Protein AF-A0A919X3K9-F1 (afdb_monomer_lite)

Secondary structure (DSSP, 8-state):
--GGGGS---EEEEETTEEEEEEEE---GGGHHHHHHHHHHHB-STT--EEEEEETTTTEEEEEEEGGGBTT--TT--HHHHHHHHHHHHHHHHHHHHTT-

pLDDT: mean 80.55, std 16.64, range [37.44, 94.5]

Foldseek 3Di:
DDPVVVQWPWDFDDDPNWTKTKGKAPDAPVCQVVLVVLQPVFQDDPPWDKDWDQDPVVRIIIIMTTCVRGPPDDSPDDPVVSVVSVVVSVCVSVVVSVVVD

Structure (mmCIF, N/CA/C/O backbone):
data_AF-A0A919X3K9-F1
#
_entry.id   AF-A0A919X3K9-F1
#
loop_
_atom_site.group_PDB
_atom_site.id
_atom_site.type_symbol
_atom_site.label_atom_id
_atom_site.label_alt_id
_atom_site.label_comp_id
_atom_site.label_asym_id
_atom_site.label_entity_id
_atom_site.label_seq_id
_atom_site.pdbx_PDB_ins_code
_atom_site.Cartn_x
_atom_site.Cartn_y
_atom_site.Cartn_z
_atom_site.occupancy
_atom_site.B_iso_or_equiv
_atom_site.auth_seq_id
_atom_site.auth_comp_id
_atom_site.auth_asym_id
_atom_site.auth_atom_id
_atom_site.pdbx_PDB_model_num
ATOM 1 N N . MET A 1 1 ? -11.789 20.076 -9.373 1.00 44.50 1 MET A N 1
ATOM 2 C CA . MET A 1 1 ? -10.809 19.304 -8.579 1.00 44.50 1 MET A CA 1
ATOM 3 C C . MET A 1 1 ? -11.420 19.061 -7.212 1.00 44.50 1 MET A C 1
ATOM 5 O O . MET A 1 1 ? -11.585 19.999 -6.446 1.00 44.50 1 MET A O 1
ATOM 9 N N . THR A 1 2 ? -11.931 17.854 -6.997 1.00 38.00 2 THR A N 1
ATOM 10 C CA . THR A 1 2 ? -12.770 17.459 -5.857 1.00 38.00 2 THR A CA 1
ATOM 11 C C . THR A 1 2 ? -11.938 17.172 -4.604 1.00 38.00 2 THR A C 1
ATOM 13 O O . THR A 1 2 ? -10.769 16.805 -4.693 1.00 38.00 2 THR A O 1
ATOM 16 N N . LYS A 1 3 ? -12.568 17.329 -3.431 1.00 37.44 3 LYS A N 1
ATOM 17 C CA . LYS A 1 3 ? -11.997 17.208 -2.072 1.00 37.44 3 LYS A CA 1
ATOM 18 C C . LYS A 1 3 ? -11.259 15.886 -1.760 1.00 37.44 3 LYS A C 1
ATOM 20 O O . LYS A 1 3 ? -10.578 15.814 -0.748 1.00 37.44 3 LYS A O 1
ATOM 25 N N . GLU A 1 4 ? -11.335 14.888 -2.636 1.00 44.47 4 GLU A N 1
ATOM 26 C CA . GLU A 1 4 ? -10.561 13.635 -2.597 1.00 44.47 4 GLU A CA 1
ATOM 27 C C . GLU A 1 4 ? -9.038 13.852 -2.715 1.00 44.47 4 GLU A C 1
ATOM 29 O O . GLU A 1 4 ? -8.252 13.080 -2.171 1.00 44.47 4 GLU A O 1
ATOM 34 N N . PHE A 1 5 ? -8.599 14.924 -3.388 1.00 43.75 5 PHE A N 1
ATOM 35 C CA . PHE A 1 5 ? -7.182 15.132 -3.725 1.00 43.75 5 PHE A CA 1
ATOM 36 C C . PHE A 1 5 ? -6.258 15.402 -2.524 1.00 43.75 5 PHE A C 1
ATOM 38 O O . PHE A 1 5 ? -5.048 15.244 -2.657 1.00 43.75 5 PHE A O 1
ATOM 45 N N . GLN A 1 6 ? -6.791 15.778 -1.355 1.00 39.03 6 GLN A N 1
ATOM 46 C CA . GLN A 1 6 ? -5.986 15.996 -0.141 1.00 39.03 6 GLN A CA 1
ATOM 47 C C . GLN A 1 6 ? -5.841 14.749 0.748 1.00 39.03 6 GLN A C 1
ATOM 49 O O . GLN A 1 6 ? -5.183 14.814 1.782 1.00 39.03 6 GLN A O 1
ATOM 54 N N . LYS A 1 7 ? -6.412 13.602 0.357 1.00 47.81 7 LYS A N 1
ATOM 55 C CA . LYS A 1 7 ? -6.408 12.377 1.175 1.00 47.81 7 LYS A CA 1
ATOM 56 C C . LYS A 1 7 ? -5.087 11.591 1.128 1.00 47.81 7 LYS A C 1
ATOM 58 O O . LYS A 1 7 ? -4.906 10.668 1.910 1.00 47.81 7 LYS A O 1
ATOM 63 N N . TYR A 1 8 ? -4.147 11.952 0.252 1.00 46.00 8 TYR A N 1
ATOM 64 C CA . TYR A 1 8 ? -2.905 11.199 0.052 1.00 46.00 8 TYR A CA 1
ATOM 65 C C . TYR A 1 8 ? -1.695 12.132 -0.057 1.00 46.00 8 TYR A C 1
ATOM 67 O O . TYR A 1 8 ? -1.209 12.414 -1.152 1.00 46.00 8 TYR A O 1
ATOM 75 N N . ASN A 1 9 ? -1.180 12.603 1.079 1.00 43.31 9 ASN A N 1
ATOM 76 C CA . ASN A 1 9 ? 0.165 13.176 1.123 1.00 43.31 9 ASN A CA 1
ATOM 77 C C . ASN A 1 9 ? 1.168 12.044 0.832 1.00 43.31 9 ASN A C 1
ATOM 79 O O . ASN A 1 9 ? 1.402 11.200 1.689 1.00 43.31 9 ASN A O 1
ATOM 83 N N . LYS A 1 10 ? 1.695 11.977 -0.398 1.00 53.75 10 LYS A N 1
ATOM 84 C CA . LYS A 1 10 ? 2.621 10.928 -0.859 1.00 53.75 10 LYS A CA 1
ATOM 85 C C . LYS A 1 10 ? 4.014 11.501 -1.070 1.00 53.75 10 LYS A C 1
ATOM 87 O O . LYS A 1 10 ? 4.245 12.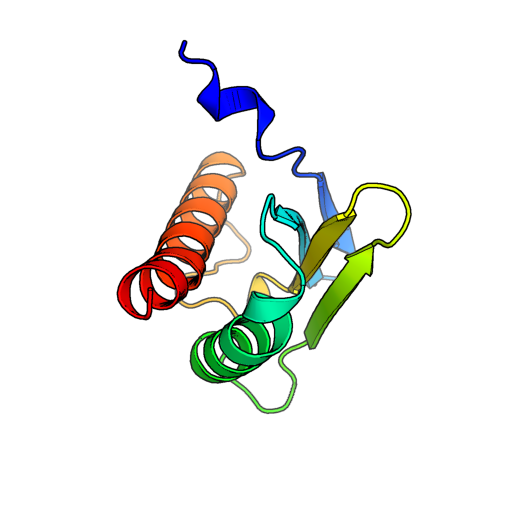207 -2.053 1.00 53.75 10 LYS A O 1
ATOM 92 N N . ILE A 1 11 ? 4.940 11.132 -0.193 1.00 53.31 11 ILE A N 1
ATOM 93 C CA . ILE A 1 11 ? 6.376 11.230 -0.456 1.00 53.31 11 ILE A CA 1
ATOM 94 C C . ILE A 1 11 ? 6.805 9.859 -0.985 1.00 53.31 11 ILE A C 1
ATOM 96 O O . ILE A 1 11 ? 6.632 8.855 -0.298 1.00 53.31 11 ILE A O 1
ATOM 100 N N . VAL A 1 12 ? 7.328 9.818 -2.211 1.00 55.41 12 VAL A N 1
ATOM 101 C CA . VAL A 1 12 ? 8.090 8.665 -2.708 1.00 55.41 12 VAL A CA 1
ATOM 102 C C . VAL A 1 12 ? 9.547 8.935 -2.356 1.00 55.41 12 VAL A C 1
ATOM 104 O O . VAL A 1 12 ? 10.106 9.929 -2.820 1.00 55.41 12 VAL A O 1
ATOM 107 N N . GLN A 1 13 ? 10.151 8.104 -1.508 1.00 58.28 13 GLN A N 1
ATOM 108 C CA . GLN A 1 13 ? 11.583 8.193 -1.213 1.00 58.28 13 GLN A CA 1
ATOM 109 C C . GLN A 1 13 ? 12.312 7.060 -1.928 1.00 58.28 13 GLN A C 1
ATOM 111 O O . GLN A 1 13 ? 11.969 5.894 -1.756 1.00 58.28 13 GLN A O 1
ATOM 116 N N . ALA A 1 14 ? 13.321 7.414 -2.722 1.00 58.47 14 ALA A N 1
ATOM 117 C CA . ALA A 1 14 ? 14.232 6.453 -3.323 1.00 58.47 14 ALA A CA 1
ATOM 118 C C . ALA A 1 14 ? 15.497 6.365 -2.459 1.00 58.47 14 ALA A C 1
ATOM 120 O O . ALA A 1 14 ? 16.201 7.361 -2.278 1.00 58.47 14 ALA A O 1
ATOM 121 N N . ARG A 1 15 ? 15.803 5.185 -1.920 1.00 58.31 15 ARG A N 1
ATOM 122 C CA . ARG A 1 15 ? 17.052 4.915 -1.198 1.00 58.31 15 ARG A CA 1
ATOM 123 C C . ARG A 1 15 ? 17.686 3.657 -1.779 1.00 58.31 15 ARG A C 1
ATOM 125 O O . ARG A 1 15 ? 17.094 2.591 -1.699 1.00 58.31 15 ARG A O 1
ATOM 132 N N . PHE A 1 16 ? 18.885 3.783 -2.353 1.00 62.69 16 PHE A N 1
ATOM 133 C CA . PHE A 1 16 ? 19.683 2.660 -2.877 1.00 62.69 16 PHE A CA 1
ATOM 134 C C . PHE A 1 16 ? 18.865 1.628 -3.691 1.00 62.69 16 PHE A C 1
ATOM 136 O O . PHE A 1 16 ? 18.879 0.442 -3.379 1.00 62.69 16 PHE A O 1
ATOM 143 N N . GLY A 1 17 ? 18.105 2.078 -4.698 1.00 68.94 17 GLY A N 1
ATOM 144 C CA . GLY A 1 17 ? 17.294 1.198 -5.562 1.00 68.94 17 GLY A CA 1
ATOM 145 C C . GLY A 1 17 ? 15.975 0.699 -4.951 1.00 68.94 17 GLY A C 1
ATOM 146 O O . GLY A 1 17 ? 15.231 -0.030 -5.603 1.00 68.94 17 GLY A O 1
ATOM 147 N N . THR A 1 18 ? 15.649 1.100 -3.719 1.00 75.75 18 THR A N 1
ATOM 148 C CA . THR A 1 18 ? 14.344 0.845 -3.090 1.00 75.75 18 THR A CA 1
ATOM 149 C C . THR A 1 18 ? 13.482 2.097 -3.168 1.00 75.75 18 THR A C 1
ATOM 151 O O . THR A 1 18 ? 13.944 3.186 -2.819 1.00 75.75 18 THR A O 1
ATOM 154 N N . TYR A 1 19 ? 12.244 1.941 -3.629 1.00 86.56 19 TYR A N 1
ATOM 155 C CA . TYR A 1 19 ? 11.284 3.024 -3.815 1.00 86.56 19 TYR A CA 1
ATOM 156 C C . TYR A 1 19 ? 10.117 2.825 -2.859 1.00 86.56 19 TYR A C 1
ATOM 158 O O . TYR A 1 19 ? 9.250 1.994 -3.111 1.00 86.56 19 TYR A O 1
ATOM 166 N N . ASP A 1 20 ? 10.074 3.595 -1.777 1.00 86.88 20 ASP A N 1
ATOM 167 C CA . ASP A 1 20 ? 9.017 3.463 -0.778 1.00 86.88 20 ASP A CA 1
ATOM 168 C C . ASP A 1 20 ? 7.868 4.429 -1.059 1.00 86.88 20 ASP A C 1
ATOM 170 O O . ASP A 1 20 ? 8.076 5.623 -1.295 1.00 86.88 20 ASP A O 1
ATOM 174 N N . ALA A 1 21 ? 6.642 3.915 -0.993 1.00 89.88 21 ALA A N 1
ATOM 175 C CA . ALA A 1 21 ? 5.435 4.718 -0.917 1.00 89.88 21 ALA A CA 1
ATOM 176 C C . ALA A 1 21 ? 5.016 4.859 0.549 1.00 89.88 21 ALA A C 1
ATOM 178 O O . ALA A 1 21 ? 4.734 3.865 1.216 1.00 89.88 21 ALA A O 1
ATOM 179 N N . MET A 1 22 ? 4.951 6.103 1.022 1.00 91.31 22 MET A N 1
ATOM 180 C CA . MET A 1 22 ? 4.483 6.455 2.363 1.00 91.31 22 MET A CA 1
ATOM 181 C C . MET A 1 22 ? 3.110 7.111 2.247 1.00 91.31 22 MET A C 1
ATOM 183 O O . MET A 1 22 ? 2.962 8.120 1.547 1.00 91.31 22 MET A O 1
ATOM 187 N N . VAL A 1 23 ? 2.094 6.522 2.878 1.00 91.00 23 VAL A N 1
ATOM 188 C CA . VAL A 1 23 ? 0.710 7.007 2.823 1.00 91.00 23 VAL A CA 1
ATOM 189 C C . VAL A 1 23 ? 0.023 6.917 4.174 1.00 91.00 23 VAL A C 1
ATOM 191 O O . VAL A 1 23 ? 0.210 5.964 4.919 1.00 91.00 23 VAL A O 1
ATOM 194 N N . VAL A 1 24 ? -0.852 7.882 4.439 1.00 90.94 24 VAL A N 1
ATOM 195 C CA . VAL A 1 24 ? -1.772 7.842 5.577 1.00 90.94 24 VAL A CA 1
ATOM 196 C C . VAL A 1 24 ? -3.142 7.404 5.071 1.00 90.94 24 VAL A C 1
ATOM 198 O O . VAL A 1 24 ? -3.713 8.017 4.167 1.00 90.94 24 VAL A O 1
ATOM 201 N N . LEU A 1 25 ? -3.669 6.321 5.628 1.00 90.88 25 LEU A N 1
ATOM 202 C CA . LEU A 1 25 ? -4.988 5.788 5.326 1.00 90.88 25 LEU A CA 1
ATOM 203 C C . LEU A 1 25 ? -5.991 6.305 6.349 1.00 90.88 25 LEU A C 1
ATOM 205 O O . LEU A 1 25 ? -5.861 6.084 7.553 1.00 90.88 25 LEU A O 1
ATOM 209 N N . GLN A 1 26 ? -7.053 6.933 5.852 1.00 90.19 26 GLN A N 1
ATOM 210 C CA . GLN A 1 26 ? -8.149 7.421 6.683 1.00 90.19 26 GLN A CA 1
ATOM 211 C C . GLN A 1 26 ? -9.104 6.281 7.091 1.00 90.19 26 GLN A C 1
ATOM 213 O O . GLN A 1 26 ? -10.281 6.283 6.734 1.00 90.19 26 GLN A O 1
ATOM 218 N N . LEU A 1 27 ? -8.572 5.274 7.786 1.00 88.75 27 LEU A N 1
ATOM 219 C CA . LEU A 1 27 ? -9.261 4.054 8.207 1.00 88.75 27 LEU A CA 1
ATOM 220 C C . LEU A 1 27 ? -9.087 3.832 9.714 1.00 88.75 27 LEU A C 1
ATOM 222 O O . LEU A 1 27 ? -8.038 4.112 10.283 1.00 88.75 27 LEU A O 1
ATOM 226 N N . GLN A 1 28 ? -10.126 3.296 10.358 1.00 88.81 28 GLN A N 1
ATOM 227 C CA . GLN A 1 28 ? -10.107 2.989 11.791 1.00 88.81 28 GLN A CA 1
ATOM 228 C C . GLN A 1 28 ? -9.239 1.760 12.098 1.00 88.81 28 GLN A C 1
ATOM 230 O O . GLN A 1 28 ? -9.188 0.815 11.309 1.00 88.81 28 GLN A O 1
ATOM 235 N N . LYS A 1 29 ? -8.680 1.705 13.315 1.00 92.12 29 LYS A N 1
ATOM 236 C CA . LYS A 1 29 ? -7.838 0.600 13.815 1.00 92.12 29 LYS A CA 1
ATOM 237 C C . LYS A 1 29 ? -8.407 -0.804 13.581 1.00 92.12 29 LYS A C 1
ATOM 239 O O . LYS A 1 29 ? -7.652 -1.738 13.341 1.00 92.12 29 LYS A O 1
ATOM 244 N N . LYS A 1 30 ? -9.734 -0.974 13.625 1.00 91.81 30 LYS A N 1
ATOM 245 C CA . LYS A 1 30 ? -10.390 -2.281 13.423 1.00 91.81 30 LYS A CA 1
ATOM 246 C C . LYS A 1 30 ? -10.037 -2.950 12.086 1.00 91.81 30 LYS A C 1
ATOM 248 O O . LYS A 1 30 ? -10.133 -4.166 11.979 1.00 91.81 30 LYS A O 1
ATOM 253 N N . PHE A 1 31 ? -9.608 -2.174 11.091 1.00 91.00 31 PHE A N 1
ATOM 254 C CA . PHE A 1 31 ? -9.233 -2.670 9.769 1.00 91.00 31 PHE A CA 1
ATOM 255 C C . PHE A 1 31 ? -7.753 -3.055 9.640 1.00 91.00 31 PHE A C 1
ATOM 257 O O . PHE A 1 31 ? -7.365 -3.620 8.621 1.00 91.00 31 PHE A O 1
ATOM 264 N N . GLU A 1 32 ? -6.928 -2.792 10.657 1.00 91.25 32 GLU A N 1
ATOM 265 C CA . GLU A 1 32 ? -5.480 -3.036 10.626 1.00 91.25 32 GLU A CA 1
ATOM 266 C C . GLU A 1 32 ? -5.142 -4.497 10.290 1.00 91.25 32 GLU A C 1
ATOM 268 O O . GLU A 1 32 ? -4.264 -4.760 9.471 1.00 91.25 32 GLU A O 1
ATOM 273 N N . MET A 1 33 ? -5.865 -5.453 10.881 1.00 90.81 33 MET A N 1
ATOM 274 C CA . MET A 1 33 ? -5.628 -6.884 10.659 1.00 90.81 33 MET A CA 1
ATOM 275 C C . MET A 1 33 ? -5.952 -7.304 9.218 1.00 90.81 33 MET A C 1
ATOM 277 O O . MET A 1 33 ? -5.109 -7.905 8.557 1.00 90.81 33 MET A O 1
ATOM 281 N N . SER A 1 34 ? -7.120 -6.912 8.701 1.00 90.75 34 SER A N 1
ATOM 282 C CA . SER A 1 34 ? -7.526 -7.194 7.314 1.00 90.75 34 SER A CA 1
ATOM 283 C C . SER A 1 34 ? -6.568 -6.557 6.298 1.00 90.75 34 SER A C 1
ATOM 285 O O . SER A 1 34 ? -6.170 -7.186 5.317 1.00 90.75 34 SER A O 1
ATOM 287 N N . LEU A 1 35 ? -6.101 -5.332 6.566 1.00 92.00 35 LEU A N 1
ATOM 288 C CA . LEU A 1 35 ? -5.091 -4.671 5.737 1.00 92.00 35 LEU A CA 1
ATOM 289 C C . LEU A 1 35 ? -3.759 -5.422 5.738 1.00 92.00 35 LEU A C 1
ATOM 291 O O . LEU A 1 35 ? -3.188 -5.603 4.667 1.00 92.00 35 LEU A O 1
ATOM 295 N N . LYS A 1 36 ? -3.278 -5.896 6.896 1.00 91.25 36 LYS A N 1
ATOM 296 C CA . LYS A 1 36 ? -2.056 -6.717 6.983 1.00 91.25 36 LYS A CA 1
ATOM 297 C C . LYS A 1 36 ? -2.185 -8.001 6.170 1.00 91.25 36 LYS A C 1
ATOM 299 O O . LYS A 1 36 ? -1.270 -8.351 5.430 1.00 91.25 36 LYS A O 1
ATOM 304 N N . GLU A 1 37 ? -3.317 -8.690 6.268 1.00 89.31 37 GLU A N 1
ATOM 305 C CA . GLU A 1 37 ? -3.573 -9.898 5.479 1.00 89.31 37 GLU A CA 1
ATOM 306 C C . GLU A 1 37 ? -3.598 -9.611 3.977 1.00 89.31 37 GLU A C 1
ATOM 308 O O . GLU A 1 37 ? -3.017 -10.363 3.196 1.00 89.31 37 GLU A O 1
ATOM 313 N N . ASN A 1 38 ? -4.239 -8.519 3.561 1.00 89.44 38 ASN A N 1
ATOM 314 C CA . ASN A 1 38 ? -4.278 -8.128 2.157 1.00 89.44 38 ASN A CA 1
ATOM 315 C C . ASN A 1 38 ? -2.897 -7.692 1.646 1.00 89.44 38 ASN A C 1
ATOM 317 O O . ASN A 1 38 ? -2.516 -8.103 0.556 1.00 89.44 38 ASN A O 1
ATOM 321 N N . LEU A 1 39 ? -2.120 -6.940 2.430 1.00 91.75 39 LEU A N 1
ATOM 322 C CA . L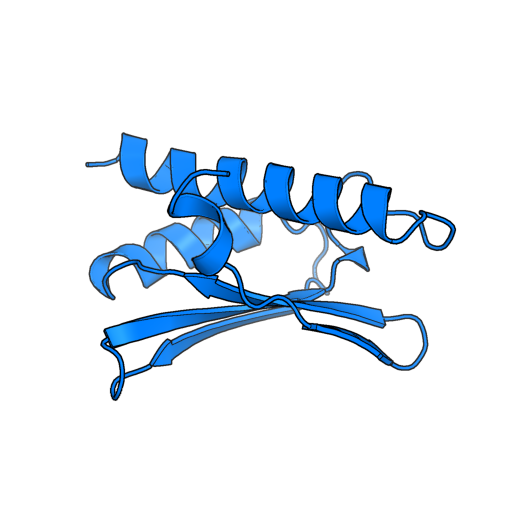EU A 1 39 ? -0.748 -6.546 2.086 1.00 91.75 39 LEU A CA 1
ATOM 323 C C . LEU A 1 39 ? 0.153 -7.766 1.874 1.00 91.75 39 LEU A C 1
ATOM 325 O O . LEU A 1 39 ? 0.840 -7.829 0.862 1.00 91.75 39 LEU A O 1
ATOM 329 N N . ASN A 1 40 ? 0.081 -8.767 2.755 1.00 88.81 40 ASN A N 1
ATOM 330 C CA . ASN A 1 40 ? 0.830 -10.021 2.602 1.00 88.81 40 ASN A CA 1
ATOM 331 C C . ASN A 1 40 ? 0.445 -10.817 1.343 1.00 88.81 40 ASN A C 1
ATOM 333 O O . ASN A 1 40 ? 1.261 -11.564 0.814 1.00 88.81 40 ASN A O 1
ATOM 337 N N . LYS A 1 41 ? -0.801 -10.695 0.869 1.00 87.25 41 LYS A N 1
ATOM 338 C CA . LYS A 1 41 ? -1.254 -11.362 -0.364 1.00 87.25 41 LYS A CA 1
ATOM 339 C C . LYS A 1 41 ? -0.805 -10.622 -1.621 1.00 87.25 41 LYS A C 1
ATOM 341 O O . LYS A 1 41 ? -0.583 -11.260 -2.643 1.00 87.25 41 LYS A O 1
ATOM 346 N N . GLU A 1 42 ? -0.756 -9.295 -1.553 1.00 88.00 42 GLU A N 1
ATOM 347 C CA . GLU A 1 42 ? -0.546 -8.411 -2.703 1.00 88.00 42 GLU A CA 1
ATOM 348 C C . GLU A 1 42 ? 0.921 -8.040 -2.930 1.00 88.00 42 GLU A C 1
ATOM 350 O O . GLU A 1 42 ? 1.321 -7.799 -4.065 1.00 88.00 42 GLU A O 1
ATOM 355 N N . LEU A 1 43 ? 1.722 -7.977 -1.866 1.00 88.06 43 LEU A N 1
ATOM 356 C CA . LEU A 1 43 ? 3.161 -7.778 -1.964 1.00 88.06 43 LEU A CA 1
ATOM 357 C C . LEU A 1 43 ? 3.812 -9.155 -2.051 1.00 88.06 43 LEU A C 1
ATOM 359 O O . LEU A 1 43 ? 3.952 -9.870 -1.061 1.00 88.06 43 LEU A O 1
ATOM 363 N N . HIS A 1 44 ? 4.150 -9.559 -3.268 1.00 66.81 44 HIS A N 1
ATOM 364 C CA . HIS A 1 44 ? 4.739 -10.864 -3.517 1.00 66.81 44 HIS A CA 1
ATOM 365 C C . HIS A 1 44 ? 6.224 -10.877 -3.113 1.00 66.81 44 HIS A C 1
ATOM 367 O O . HIS A 1 44 ? 6.951 -9.928 -3.411 1.00 66.81 44 HIS A O 1
ATOM 373 N N . ARG A 1 45 ? 6.661 -12.015 -2.543 1.00 62.19 45 ARG A N 1
ATOM 374 C CA . ARG A 1 45 ? 8.023 -12.426 -2.112 1.00 62.19 45 ARG A CA 1
ATOM 375 C C . ARG A 1 45 ? 8.264 -12.364 -0.602 1.00 62.19 45 ARG A C 1
ATOM 377 O O . ARG A 1 45 ? 7.835 -11.438 0.071 1.00 62.19 45 ARG A O 1
ATOM 384 N N . ASP A 1 46 ? 9.042 -13.332 -0.112 1.00 58.53 46 ASP A N 1
ATOM 385 C CA . ASP A 1 46 ? 9.419 -13.504 1.303 1.00 58.53 46 ASP A CA 1
ATOM 386 C C . ASP A 1 46 ? 10.164 -12.291 1.901 1.00 58.53 46 ASP A C 1
ATOM 388 O O . ASP A 1 46 ? 10.282 -12.162 3.117 1.00 58.53 46 ASP A O 1
ATOM 392 N N . GLU A 1 47 ? 10.651 -11.386 1.047 1.00 61.25 47 GLU A N 1
ATOM 393 C CA . GLU A 1 47 ? 11.354 -10.155 1.422 1.00 61.25 47 GLU A CA 1
ATOM 394 C C . GLU A 1 47 ? 10.481 -8.893 1.344 1.00 61.25 47 GLU A C 1
ATOM 396 O O . GLU A 1 47 ? 10.991 -7.794 1.575 1.00 61.25 47 GLU A O 1
ATOM 401 N N . ALA A 1 48 ? 9.189 -9.011 1.016 1.00 66.88 48 ALA A N 1
ATOM 402 C CA . ALA A 1 48 ? 8.285 -7.871 0.940 1.00 66.88 48 ALA A CA 1
ATOM 403 C C . ALA A 1 48 ? 8.240 -7.123 2.281 1.00 66.88 48 ALA A C 1
ATOM 405 O O . ALA A 1 48 ? 7.829 -7.662 3.310 1.00 66.88 48 ALA A O 1
ATOM 406 N N . ARG A 1 49 ? 8.670 -5.855 2.269 1.00 79.56 49 ARG A N 1
ATOM 407 C CA . ARG A 1 49 ? 8.682 -4.995 3.457 1.00 79.56 49 ARG A CA 1
ATOM 408 C C . ARG A 1 49 ? 7.552 -3.985 3.377 1.00 79.56 49 ARG A C 1
ATOM 410 O O . ARG A 1 49 ? 7.507 -3.158 2.464 1.00 79.56 49 ARG A O 1
ATOM 417 N N . PHE A 1 50 ? 6.670 -4.042 4.365 1.00 91.62 50 PHE A N 1
ATOM 418 C CA . PHE A 1 50 ? 5.739 -2.968 4.664 1.00 91.62 50 PHE A CA 1
ATOM 419 C C . PHE A 1 50 ? 5.687 -2.728 6.172 1.00 91.62 50 PHE A C 1
ATOM 421 O O . PHE A 1 50 ? 5.912 -3.634 6.975 1.00 91.62 50 PHE A O 1
ATOM 428 N N . GLU A 1 51 ? 5.344 -1.505 6.545 1.00 92.19 51 GLU A N 1
ATOM 429 C CA . GLU A 1 51 ? 5.032 -1.109 7.910 1.00 92.19 51 GLU A CA 1
ATOM 430 C C . GLU A 1 51 ? 3.613 -0.553 7.916 1.00 92.19 51 GLU A C 1
ATOM 432 O O . GLU A 1 51 ? 3.292 0.346 7.143 1.00 92.19 51 GLU A O 1
ATOM 437 N N . LEU A 1 52 ? 2.760 -1.111 8.775 1.00 93.25 52 LEU A N 1
ATOM 438 C CA . LEU A 1 52 ? 1.413 -0.606 9.018 1.00 93.25 52 LEU A CA 1
ATOM 439 C C . LEU A 1 52 ? 1.276 -0.302 10.508 1.00 93.25 52 LEU A C 1
ATOM 441 O O . LEU A 1 52 ? 1.285 -1.226 11.329 1.00 93.25 52 LEU A O 1
ATOM 445 N N . ILE A 1 53 ? 1.155 0.981 10.841 1.00 93.56 53 ILE A N 1
ATOM 446 C CA . ILE A 1 53 ? 1.112 1.482 12.215 1.00 93.56 53 ILE A CA 1
ATOM 447 C C . ILE A 1 53 ? -0.174 2.279 12.410 1.00 93.56 53 ILE A C 1
ATOM 449 O O . ILE A 1 53 ? -0.467 3.204 11.661 1.00 93.56 53 ILE A O 1
ATOM 453 N N . PHE A 1 54 ? -0.947 1.940 13.442 1.00 93.69 54 PHE A N 1
ATOM 454 C CA . PHE A 1 54 ? -2.042 2.797 13.884 1.00 93.69 54 PHE A CA 1
ATOM 455 C C . PHE A 1 54 ? -1.487 3.965 14.694 1.00 93.69 54 PHE A C 1
ATOM 457 O O . PHE A 1 54 ? -0.937 3.775 15.785 1.00 93.69 54 PHE A O 1
ATOM 464 N N . ASN A 1 55 ? -1.658 5.168 14.169 1.00 91.38 55 ASN A N 1
ATOM 465 C CA . ASN A 1 55 ? -1.244 6.394 14.814 1.00 91.38 55 ASN A CA 1
ATOM 466 C C . ASN A 1 55 ? -2.329 6.832 15.811 1.00 91.38 55 ASN A C 1
ATOM 468 O O . ASN A 1 55 ? -3.473 7.127 15.470 1.00 91.38 55 ASN A O 1
ATOM 472 N N . GLN A 1 56 ? -1.975 6.813 17.098 1.00 89.69 56 GLN A N 1
ATOM 473 C CA . GLN A 1 56 ? -2.913 7.109 18.187 1.00 89.69 56 GLN A CA 1
ATOM 474 C C . GLN A 1 56 ? -3.244 8.601 18.301 1.00 89.69 56 GLN A C 1
ATOM 476 O O . GLN A 1 56 ? -4.230 8.949 18.948 1.00 89.69 56 GLN A O 1
ATOM 481 N N . THR A 1 57 ? -2.427 9.476 17.711 1.00 89.56 57 THR A N 1
ATOM 482 C CA . THR A 1 57 ? -2.602 10.928 17.788 1.00 89.56 57 THR A CA 1
ATOM 483 C C . THR A 1 57 ? -3.673 11.413 16.818 1.00 89.56 57 THR A C 1
ATOM 485 O O . THR A 1 57 ? -4.519 12.214 17.208 1.00 89.56 57 THR A O 1
ATOM 488 N N . ASP A 1 58 ? -3.663 10.926 15.578 1.00 87.19 58 ASP A N 1
ATOM 489 C CA . ASP A 1 58 ? -4.642 11.298 14.546 1.00 87.19 58 ASP A CA 1
ATOM 490 C C . ASP A 1 58 ? -5.760 10.258 14.354 1.00 87.19 58 ASP A C 1
ATOM 492 O O . ASP A 1 58 ? -6.787 10.557 13.742 1.00 87.19 58 ASP A O 1
ATOM 496 N N . GLY A 1 59 ? -5.603 9.056 14.918 1.00 88.44 59 GLY A N 1
ATOM 497 C CA . GLY A 1 59 ? -6.561 7.965 14.783 1.00 88.44 59 GLY A CA 1
ATOM 498 C C . GLY A 1 59 ? -6.570 7.330 13.390 1.00 88.44 59 GLY A C 1
ATOM 499 O O . GLY A 1 59 ? -7.589 6.744 13.010 1.00 88.44 59 GLY A O 1
ATOM 500 N N . LEU A 1 60 ? -5.479 7.466 12.631 1.00 91.44 60 LEU A N 1
ATOM 501 C CA . LEU A 1 60 ? -5.324 6.983 11.260 1.00 91.44 60 LEU A CA 1
ATOM 502 C C . LEU A 1 60 ? -4.308 5.832 11.177 1.00 91.44 60 LEU A C 1
ATOM 504 O O . LEU A 1 60 ? -3.660 5.459 12.156 1.00 91.44 60 LEU A O 1
ATOM 508 N N . LEU A 1 61 ? -4.205 5.218 9.997 1.00 92.25 61 LEU A N 1
ATOM 509 C CA . LEU A 1 61 ? -3.247 4.147 9.723 1.00 92.25 61 LEU A CA 1
ATOM 510 C C . LEU A 1 61 ? -2.137 4.654 8.804 1.00 92.25 61 LEU A C 1
ATOM 512 O O . LEU A 1 61 ? -2.392 4.954 7.640 1.00 92.25 61 LEU A O 1
ATOM 516 N N . ASP A 1 62 ? -0.910 4.681 9.304 1.00 93.12 62 ASP A N 1
ATOM 517 C CA . ASP A 1 62 ? 0.283 4.982 8.521 1.00 93.12 62 ASP A CA 1
ATOM 518 C C . ASP A 1 62 ? 0.765 3.702 7.838 1.00 93.12 62 ASP A C 1
ATOM 520 O O . ASP A 1 62 ? 1.016 2.689 8.498 1.00 93.12 62 ASP A O 1
ATOM 524 N N . LEU A 1 63 ? 0.863 3.738 6.510 1.00 92.62 63 LEU A N 1
ATOM 525 C CA . LEU A 1 63 ? 1.301 2.631 5.672 1.00 92.62 63 LEU A CA 1
ATOM 526 C C . LEU A 1 63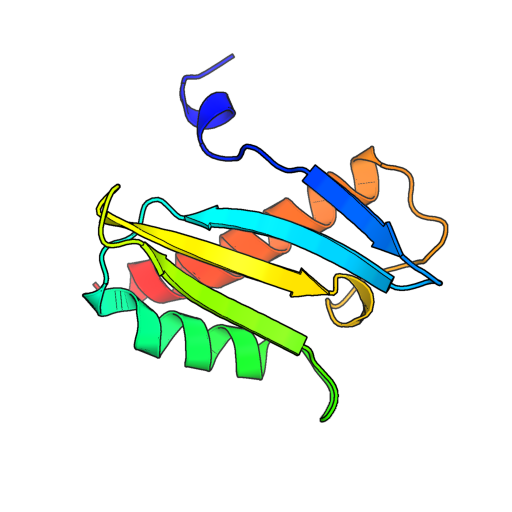 ? 2.519 3.048 4.848 1.00 92.62 63 LEU A C 1
ATOM 528 O O . LEU A 1 63 ? 2.427 3.900 3.963 1.00 92.62 63 LEU A O 1
ATOM 532 N N . ASN A 1 64 ? 3.628 2.356 5.080 1.00 92.06 64 ASN A N 1
ATOM 533 C CA . ASN A 1 64 ? 4.829 2.432 4.261 1.00 92.06 64 ASN A CA 1
ATOM 534 C C . ASN A 1 64 ? 5.047 1.087 3.573 1.00 92.06 64 ASN A C 1
ATOM 536 O O . ASN A 1 64 ? 4.946 0.046 4.219 1.00 92.06 64 ASN A O 1
ATOM 540 N N . PHE A 1 65 ? 5.352 1.085 2.280 1.00 91.12 65 PHE A N 1
ATOM 541 C CA . PHE A 1 65 ? 5.662 -0.146 1.552 1.00 91.12 65 PHE A CA 1
ATOM 542 C C . PHE A 1 65 ? 6.607 0.112 0.384 1.00 91.12 65 PHE A C 1
ATOM 544 O O . PHE A 1 65 ? 6.522 1.149 -0.280 1.00 91.12 65 PHE A O 1
ATOM 551 N N . ALA A 1 66 ? 7.461 -0.868 0.101 1.00 90.88 66 ALA A N 1
ATOM 552 C CA . ALA A 1 66 ? 8.359 -0.822 -1.043 1.00 90.88 66 ALA A CA 1
ATOM 553 C C . ALA A 1 66 ? 7.604 -1.146 -2.344 1.00 90.88 66 ALA A C 1
ATOM 555 O O . ALA A 1 66 ? 7.073 -2.245 -2.526 1.00 90.88 66 ALA A O 1
ATOM 556 N N . LEU A 1 67 ? 7.596 -0.196 -3.280 1.00 90.69 67 LEU A N 1
ATOM 557 C CA . LEU A 1 67 ? 6.974 -0.327 -4.599 1.00 90.69 67 LEU A CA 1
ATOM 558 C C . LEU A 1 67 ? 7.609 -1.424 -5.441 1.00 90.69 67 LEU A C 1
ATOM 560 O O . LEU A 1 67 ? 6.924 -2.004 -6.275 1.00 90.69 67 LEU A O 1
ATOM 564 N N . ASN A 1 68 ? 8.873 -1.751 -5.176 1.00 90.44 68 ASN A N 1
ATOM 565 C CA . ASN A 1 68 ? 9.607 -2.836 -5.820 1.00 90.44 68 ASN A CA 1
ATOM 566 C C . ASN A 1 68 ? 8.861 -4.185 -5.788 1.00 90.44 68 ASN A C 1
ATOM 568 O O . ASN A 1 68 ? 9.070 -5.009 -6.676 1.00 90.44 68 ASN A O 1
ATOM 572 N N . TYR A 1 69 ? 8.004 -4.408 -4.785 1.00 91.25 69 TYR A N 1
ATOM 573 C CA . TYR A 1 69 ? 7.247 -5.654 -4.602 1.00 91.25 69 TYR A CA 1
ATOM 574 C C . TYR A 1 69 ? 5.788 -5.566 -5.064 1.00 91.25 69 TYR A C 1
ATOM 576 O O . TYR A 1 69 ? 5.017 -6.500 -4.847 1.00 91.25 69 TYR A O 1
ATOM 584 N N . VAL A 1 70 ? 5.394 -4.455 -5.689 1.00 91.62 70 VAL A N 1
ATOM 585 C CA . VAL A 1 70 ? 4.061 -4.287 -6.266 1.00 91.62 70 VAL A CA 1
ATOM 586 C C . VAL A 1 70 ? 4.070 -4.756 -7.715 1.00 91.62 70 VAL A C 1
ATOM 588 O O . VAL A 1 70 ? 4.878 -4.300 -8.528 1.00 91.62 70 VAL A O 1
ATOM 591 N N . ASP A 1 71 ? 3.118 -5.619 -8.062 1.00 91.00 71 ASP A N 1
ATOM 592 C CA . ASP A 1 71 ? 2.926 -6.079 -9.435 1.00 91.00 71 ASP A CA 1
ATOM 593 C C . ASP A 1 71 ? 2.807 -4.911 -10.422 1.00 91.00 71 ASP A C 1
ATOM 595 O O . ASP A 1 71 ? 1.928 -4.053 -10.317 1.00 91.00 71 ASP A O 1
ATOM 599 N N . GLY A 1 72 ? 3.684 -4.910 -11.426 1.00 91.62 72 GLY A N 1
ATOM 600 C CA . GLY A 1 72 ? 3.738 -3.876 -12.458 1.00 91.62 72 GLY A CA 1
ATOM 601 C C . GLY A 1 72 ? 4.739 -2.752 -12.192 1.00 91.62 72 GLY A C 1
ATOM 602 O O . GLY A 1 72 ? 4.865 -1.875 -13.048 1.00 91.62 72 GLY A O 1
ATOM 603 N N . PHE A 1 73 ? 5.4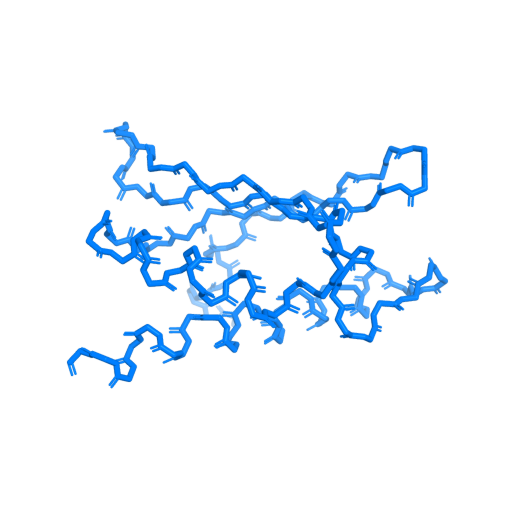70 -2.779 -11.074 1.00 91.88 73 PHE A N 1
ATOM 604 C CA . PHE A 1 73 ? 6.606 -1.886 -10.851 1.00 91.88 73 PHE A CA 1
ATOM 605 C C . PHE A 1 73 ? 7.709 -2.090 -11.900 1.00 91.88 73 PHE A C 1
ATOM 607 O O . PHE A 1 73 ? 7.998 -3.213 -12.320 1.00 91.88 73 PHE A O 1
ATOM 614 N N . LYS A 1 74 ? 8.328 -0.983 -12.316 1.00 90.50 74 LYS A N 1
ATOM 615 C CA . LYS A 1 74 ? 9.530 -0.930 -13.158 1.00 90.50 74 LYS A CA 1
ATOM 616 C C . LYS A 1 74 ? 10.434 0.171 -12.606 1.00 90.50 74 LYS A C 1
ATOM 618 O O . LYS A 1 74 ? 9.930 1.120 -12.022 1.00 90.50 74 LYS A O 1
ATOM 623 N N . GLU A 1 75 ? 11.745 0.082 -12.762 1.00 88.00 75 GLU A N 1
ATOM 624 C CA . GLU A 1 75 ? 12.626 1.135 -12.234 1.00 88.00 75 GLU A CA 1
ATOM 625 C C . GLU A 1 75 ? 12.545 2.411 -13.088 1.00 88.00 75 GLU A C 1
ATOM 627 O O . GLU A 1 75 ? 12.630 3.527 -12.583 1.00 88.00 75 GLU A O 1
ATOM 632 N N . GLU A 1 76 ? 12.283 2.253 -14.386 1.00 90.06 76 GLU A N 1
ATOM 633 C CA . GLU A 1 76 ? 12.283 3.326 -15.379 1.00 90.06 76 GLU A CA 1
ATOM 634 C C . GLU A 1 76 ? 10.920 4.017 -15.546 1.00 90.06 76 GLU A C 1
ATOM 636 O O . GLU A 1 76 ? 10.752 4.814 -16.472 1.00 90.06 76 GLU A O 1
ATOM 641 N N . MET A 1 77 ? 9.925 3.719 -14.697 1.00 90.69 77 MET A N 1
ATOM 642 C CA . MET A 1 77 ? 8.632 4.414 -14.786 1.00 90.69 77 MET A CA 1
ATOM 643 C C . MET A 1 77 ? 8.795 5.902 -14.499 1.00 90.69 77 MET A C 1
ATOM 645 O O . MET A 1 77 ? 9.501 6.327 -13.583 1.00 90.69 77 MET A O 1
ATOM 649 N N . SER A 1 78 ? 8.049 6.705 -15.248 1.00 89.94 78 SER A N 1
ATOM 650 C CA . SER A 1 78 ? 7.838 8.101 -14.902 1.00 89.94 78 SER A CA 1
ATOM 651 C C . SER A 1 78 ? 7.159 8.220 -13.537 1.00 89.94 78 SER A C 1
ATOM 653 O O . SER A 1 78 ? 6.427 7.338 -13.078 1.00 89.94 78 SER A O 1
ATOM 655 N N . LEU A 1 79 ? 7.340 9.376 -12.902 1.00 86.06 79 LEU A N 1
ATOM 656 C CA . LEU A 1 79 ? 6.682 9.681 -11.636 1.00 86.06 79 LEU A CA 1
ATOM 657 C C . LEU A 1 79 ? 5.150 9.547 -11.740 1.00 86.06 79 LEU A C 1
ATOM 659 O O . LEU A 1 79 ? 4.501 9.078 -10.808 1.00 86.06 79 LEU A O 1
ATOM 663 N N . GLU A 1 80 ? 4.568 9.912 -12.886 1.00 90.62 80 GLU A N 1
ATOM 664 C CA . GLU A 1 80 ? 3.135 9.754 -13.143 1.00 90.62 80 GLU A CA 1
ATOM 665 C C . GLU A 1 80 ? 2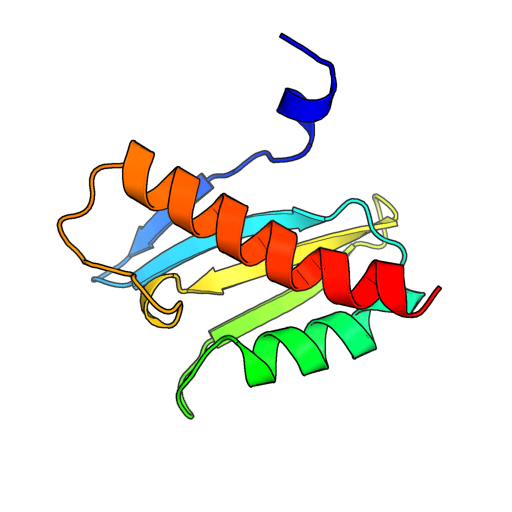.707 8.279 -13.138 1.00 90.62 80 GLU A C 1
ATOM 667 O O . GLU A 1 80 ? 1.710 7.924 -12.502 1.00 90.62 80 GLU A O 1
ATOM 672 N N . GLU A 1 81 ? 3.454 7.410 -13.820 1.00 92.12 81 GLU A N 1
ATOM 673 C CA . GLU A 1 81 ? 3.185 5.970 -13.855 1.00 92.12 81 GLU A CA 1
ATOM 674 C C . GLU A 1 81 ? 3.311 5.347 -12.466 1.00 92.12 81 GLU A C 1
ATOM 676 O O . GLU A 1 81 ? 2.426 4.590 -12.061 1.00 92.12 81 GLU A O 1
ATOM 681 N N . ALA A 1 82 ? 4.337 5.734 -11.703 1.00 90.62 82 ALA A N 1
ATOM 682 C CA . ALA A 1 82 ? 4.494 5.314 -10.316 1.00 90.62 82 ALA A CA 1
ATOM 683 C C . ALA A 1 82 ? 3.292 5.757 -9.465 1.00 90.62 82 ALA A C 1
ATOM 685 O O . ALA A 1 82 ? 2.696 4.941 -8.762 1.00 90.62 82 ALA A O 1
ATOM 686 N N . TYR A 1 83 ? 2.839 7.012 -9.579 1.00 90.44 83 TYR A N 1
ATOM 687 C CA . TYR A 1 83 ? 1.637 7.469 -8.874 1.00 90.44 83 TYR A CA 1
ATOM 688 C C . TYR A 1 83 ? 0.396 6.664 -9.253 1.00 90.44 83 TYR A C 1
ATOM 690 O O . TYR A 1 83 ? -0.357 6.256 -8.363 1.00 90.44 83 TYR A O 1
ATOM 698 N N . ARG A 1 84 ? 0.180 6.406 -10.549 1.00 94.25 84 ARG A N 1
ATOM 699 C CA . ARG A 1 84 ? -0.940 5.586 -11.036 1.00 94.25 84 ARG A CA 1
ATOM 700 C C . ARG A 1 84 ? -0.874 4.167 -10.475 1.00 94.25 84 ARG A C 1
ATOM 702 O O . ARG A 1 84 ? -1.913 3.649 -1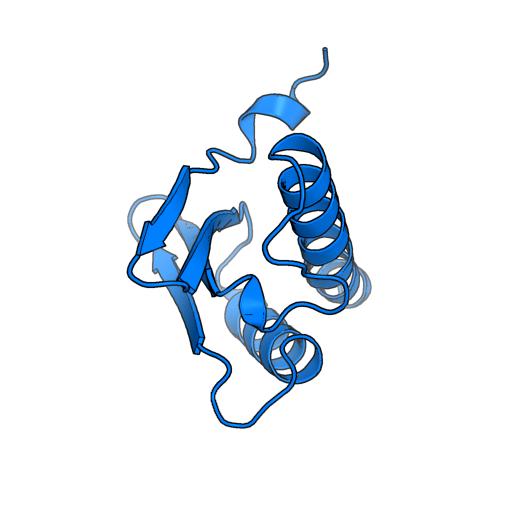0.064 1.00 94.25 84 ARG A O 1
ATOM 709 N N . LEU A 1 85 ? 0.315 3.567 -10.413 1.00 94.50 85 LEU A N 1
ATOM 710 C CA . LEU A 1 85 ? 0.530 2.254 -9.809 1.00 94.50 85 LEU A CA 1
ATOM 711 C C . LEU A 1 85 ? 0.161 2.266 -8.322 1.00 94.50 85 LEU A C 1
ATOM 713 O O . LEU A 1 85 ? -0.666 1.459 -7.899 1.00 94.50 85 LEU A O 1
ATOM 717 N N . ILE A 1 86 ? 0.676 3.236 -7.556 1.00 93.19 86 ILE A N 1
ATOM 718 C CA . ILE A 1 86 ? 0.359 3.384 -6.128 1.00 93.19 86 ILE A CA 1
ATOM 719 C C . ILE A 1 86 ? -1.155 3.539 -5.936 1.00 93.19 86 ILE A C 1
ATOM 721 O O . ILE A 1 86 ? -1.734 2.915 -5.056 1.00 93.19 86 ILE A O 1
ATOM 725 N N . TYR A 1 87 ? -1.828 4.368 -6.740 1.00 92.19 87 TYR A N 1
ATOM 726 C CA . TYR A 1 87 ? -3.279 4.539 -6.625 1.00 92.19 87 TYR A CA 1
ATOM 727 C C . TYR A 1 87 ? -4.040 3.243 -6.899 1.00 92.19 87 TYR A C 1
ATOM 729 O O . TYR A 1 87 ? -4.891 2.873 -6.095 1.00 92.19 87 TYR A O 1
ATOM 737 N N . ARG A 1 88 ? -3.723 2.531 -7.985 1.00 93.44 88 ARG A N 1
ATOM 738 C CA . ARG A 1 88 ? -4.365 1.244 -8.301 1.00 93.44 88 ARG A CA 1
ATOM 739 C C . ARG A 1 88 ? -4.174 0.226 -7.181 1.00 93.44 88 ARG A C 1
ATOM 741 O O . ARG A 1 88 ? -5.136 -0.434 -6.798 1.00 93.44 88 ARG A O 1
ATOM 748 N N . PHE A 1 89 ? -2.962 0.146 -6.637 1.00 93.00 89 PHE A N 1
ATOM 749 C CA . PHE A 1 89 ? -2.647 -0.719 -5.508 1.00 93.00 89 PHE A CA 1
ATOM 750 C C . PHE A 1 89 ? -3.495 -0.380 -4.275 1.00 93.00 89 PHE A C 1
ATOM 752 O O . PHE A 1 89 ? -4.158 -1.257 -3.726 1.00 93.00 89 PHE A O 1
ATOM 759 N N . LEU A 1 90 ? -3.559 0.897 -3.882 1.00 92.44 90 LEU A N 1
ATOM 760 C CA . LEU A 1 90 ? -4.344 1.328 -2.719 1.00 92.44 90 LEU A CA 1
ATOM 761 C C . LEU A 1 90 ? -5.846 1.099 -2.901 1.00 92.44 90 LEU A C 1
ATOM 763 O O . LEU A 1 90 ? -6.504 0.670 -1.959 1.00 92.44 90 LEU A O 1
ATOM 767 N N . PHE A 1 91 ? -6.390 1.338 -4.097 1.00 89.75 91 PHE A N 1
ATOM 768 C CA . PHE A 1 91 ? -7.797 1.046 -4.383 1.00 89.75 91 PHE A CA 1
ATOM 769 C C . PHE A 1 91 ? -8.106 -0.447 -4.246 1.00 89.75 91 PHE A C 1
ATOM 771 O O . PHE A 1 91 ? -9.110 -0.806 -3.639 1.00 89.75 91 PHE A O 1
ATOM 778 N N . LYS A 1 92 ? -7.225 -1.321 -4.747 1.00 88.75 92 LYS A N 1
ATOM 779 C CA . LYS A 1 92 ? -7.361 -2.775 -4.585 1.00 88.75 92 LYS A CA 1
ATOM 780 C C . LYS A 1 92 ? -7.268 -3.191 -3.113 1.00 88.75 92 LYS A C 1
ATOM 782 O O . LYS A 1 92 ? -8.033 -4.042 -2.667 1.00 88.75 92 LYS A O 1
ATOM 787 N N . LEU A 1 93 ? -6.349 -2.578 -2.367 1.00 88.50 93 LEU A N 1
ATOM 788 C CA . LEU A 1 93 ? -6.120 -2.866 -0.954 1.00 88.50 93 LEU A CA 1
ATOM 789 C C . LEU A 1 93 ? -7.316 -2.460 -0.079 1.00 88.50 93 LEU A C 1
ATOM 791 O O . LEU A 1 93 ? -7.758 -3.248 0.753 1.00 88.50 93 LEU A O 1
ATOM 795 N N . VAL A 1 94 ? -7.835 -1.244 -0.272 1.00 85.31 94 VAL A N 1
ATOM 796 C CA . VAL A 1 94 ? -8.935 -0.682 0.528 1.00 85.31 94 VAL A CA 1
ATOM 797 C C . VAL A 1 94 ? -10.293 -1.234 0.094 1.00 85.31 94 VAL A C 1
ATOM 799 O O . VAL A 1 94 ? -11.111 -1.530 0.959 1.00 85.31 94 VAL A O 1
ATOM 802 N N . GLY A 1 95 ? -10.522 -1.457 -1.205 1.00 79.25 95 GLY A N 1
ATOM 803 C CA . GLY A 1 95 ? -11.796 -1.994 -1.702 1.00 79.25 95 GLY A CA 1
ATOM 804 C C . GLY A 1 95 ? -12.171 -3.331 -1.052 1.00 79.25 95 GLY A C 1
ATOM 805 O O . GLY A 1 95 ? -13.307 -3.522 -0.635 1.00 79.25 95 GLY A O 1
ATOM 806 N N . ARG A 1 96 ? -11.189 -4.214 -0.825 1.00 74.31 96 ARG A N 1
ATOM 807 C CA . ARG A 1 96 ? -11.399 -5.497 -0.126 1.00 74.31 96 ARG A CA 1
ATOM 808 C C . ARG A 1 96 ? -11.771 -5.361 1.351 1.00 74.31 96 ARG A C 1
ATOM 810 O O . ARG A 1 96 ? -12.322 -6.289 1.930 1.00 74.31 96 ARG A O 1
ATOM 817 N N . VAL A 1 97 ? -11.423 -4.241 1.979 1.00 74.25 97 VAL A N 1
ATOM 818 C CA . VAL A 1 97 ? -11.781 -3.955 3.373 1.00 74.25 97 VAL A CA 1
ATOM 819 C C . VAL A 1 97 ? -13.224 -3.459 3.449 1.00 74.25 97 VAL A C 1
ATOM 821 O O . VAL A 1 97 ? -13.965 -3.883 4.333 1.00 74.25 97 VAL A O 1
ATOM 824 N N . GLU A 1 98 ? -13.642 -2.616 2.504 1.00 66.12 98 GLU A N 1
ATOM 825 C CA . GLU A 1 98 ? -15.014 -2.101 2.421 1.00 66.12 98 GLU A CA 1
ATOM 826 C C . GLU A 1 98 ? -16.030 -3.190 2.044 1.00 66.12 98 GLU A C 1
ATOM 828 O O . GLU A 1 98 ? -17.135 -3.192 2.572 1.00 66.12 98 GLU A O 1
ATOM 833 N N . GLU A 1 99 ? -15.652 -4.170 1.219 1.00 62.31 99 GLU A N 1
ATOM 834 C CA . GLU A 1 99 ? -16.503 -5.328 0.886 1.00 62.31 99 GLU A CA 1
ATOM 835 C C . GLU A 1 99 ? -16.795 -6.250 2.087 1.00 62.31 99 GLU A C 1
ATOM 837 O O . GLU A 1 99 ? -17.726 -7.051 2.040 1.00 62.31 99 GLU A O 1
ATOM 842 N N . SER A 1 100 ? -16.007 -6.146 3.163 1.00 55.22 100 SER A N 1
ATOM 843 C CA . SER A 1 100 ? -16.200 -6.900 4.412 1.00 55.22 100 SER A CA 1
ATOM 844 C C . SER A 1 100 ? -17.027 -6.159 5.475 1.00 55.22 100 SER A C 1
ATOM 846 O O . SER A 1 100 ? -17.141 -6.648 6.602 1.00 55.22 100 SER A O 1
ATOM 848 N N . MET A 1 101 ? -17.560 -4.976 5.137 1.00 54.34 101 MET A N 1
ATOM 849 C CA . MET A 1 101 ? -18.423 -4.157 6.001 1.00 54.34 101 MET A CA 1
ATOM 850 C C . MET A 1 101 ? -19.904 -4.521 5.904 1.00 54.34 101 MET A C 1
ATOM 852 O O . MET A 1 101 ? -20.348 -5.000 4.840 1.00 54.34 101 MET A O 1
#

Sequence (101 aa):
MTKEFQKYNKIVQARFGTYDAMVVLQLQKKFEMSLKENLNKELHRDEARFELIFNQTDGLLDLNFALNYVDGFKEEMSLEEAYRLIYRFLFKLVGRVEESM

Radius of gyration: 13.48 Å; chains: 1; bounding box: 38×33×34 Å